Protein AF-A0A4Q2YLD6-F1 (afdb_monomer_lite)

Sequence (102 aa):
MSCSDLRSSPLHRNHLSVKTITLDDAAYERLEALRIHSEESFSDLVKRVVPQAGTLGAMLEFARLSKTADLPGNDILESTVEERSTTKHDPWAASESSYRQG

pLDDT: mean 70.23, std 14.17, range [39.0, 93.38]

Foldseek 3Di:
DDDPDDPPPPPPPPPPDDDDDDDDPVRVVVLVVQDPDPPDDSVNSCPLQPFDPPDPVSVVVNCVVVVVVPDPCVVVVVVVVVPPDPPDPDPCVVPPPPPPDD

Structure (mmCIF, N/CA/C/O backbone):
data_AF-A0A4Q2YLD6-F1
#
_entry.id   AF-A0A4Q2YLD6-F1
#
loop_
_atom_site.group_PDB
_atom_site.id
_atom_site.type_symbol
_atom_site.label_atom_id
_atom_site.label_alt_id
_atom_site.label_comp_id
_atom_site.label_asym_id
_atom_site.label_entity_id
_atom_site.label_seq_id
_atom_site.pdbx_PDB_ins_code
_atom_site.Cartn_x
_atom_site.Cartn_y
_atom_site.Cartn_z
_atom_site.occupancy
_atom_site.B_iso_or_equiv
_atom_site.auth_seq_id
_atom_site.auth_comp_id
_atom_site.auth_asym_id
_atom_site.auth_atom_id
_atom_site.pdbx_PDB_model_num
ATOM 1 N N . MET A 1 1 ? -3.511 -59.551 20.186 1.00 40.12 1 MET A N 1
ATOM 2 C CA . MET A 1 1 ? -2.704 -58.938 19.111 1.00 40.12 1 MET A CA 1
ATOM 3 C C . MET A 1 1 ? -3.409 -57.676 18.652 1.00 40.12 1 MET A C 1
ATOM 5 O O . MET A 1 1 ? -4.599 -57.748 18.404 1.00 40.12 1 MET A O 1
ATOM 9 N N . SER A 1 2 ? -2.660 -56.572 18.646 1.00 51.72 2 SER A N 1
ATOM 10 C CA . SER A 1 2 ? -2.832 -55.299 17.929 1.00 51.72 2 SER A CA 1
ATOM 11 C C . SER A 1 2 ? -4.235 -54.772 17.598 1.00 51.72 2 SER A C 1
ATOM 13 O O . SER A 1 2 ? -4.955 -55.361 16.801 1.00 51.72 2 SER A O 1
ATOM 15 N N . CYS A 1 3 ? -4.522 -53.564 18.085 1.00 39.00 3 CYS A N 1
ATOM 16 C CA . CYS A 1 3 ? -4.932 -52.463 17.208 1.00 39.00 3 CYS A CA 1
ATOM 17 C C . CYS A 1 3 ? -4.579 -51.133 17.890 1.00 39.00 3 CYS A C 1
ATOM 19 O O . CYS A 1 3 ? -5.425 -50.423 18.428 1.00 39.00 3 CYS A O 1
ATOM 21 N N . SER A 1 4 ? -3.281 -50.834 17.916 1.00 56.22 4 SER A N 1
ATOM 22 C CA . SER A 1 4 ? -2.789 -49.464 18.033 1.00 56.22 4 SER A CA 1
ATOM 23 C C . SER A 1 4 ? -2.855 -48.873 16.632 1.00 56.22 4 SER A C 1
ATOM 25 O O . SER A 1 4 ? -2.097 -49.336 15.798 1.00 56.22 4 SER A O 1
ATOM 27 N N . ASP A 1 5 ? -3.766 -47.941 16.357 1.00 53.59 5 ASP A N 1
ATOM 28 C CA . ASP A 1 5 ? -3.598 -46.881 15.346 1.00 53.59 5 ASP A CA 1
ATOM 29 C C . ASP A 1 5 ? -4.919 -46.130 15.150 1.00 53.59 5 ASP A C 1
ATOM 31 O O . ASP A 1 5 ? -5.732 -46.441 14.287 1.00 53.59 5 ASP A O 1
ATOM 35 N N . LEU A 1 6 ? -5.101 -45.068 15.930 1.00 48.28 6 LEU A N 1
ATOM 36 C CA . LEU A 1 6 ? -5.764 -43.870 15.430 1.00 48.28 6 LEU A CA 1
ATOM 37 C C . LEU A 1 6 ? -4.852 -42.702 15.783 1.00 48.28 6 LEU A C 1
ATOM 39 O O . LEU A 1 6 ? -5.019 -42.020 16.794 1.00 48.28 6 LEU A O 1
ATOM 43 N N . ARG A 1 7 ? -3.833 -42.509 14.938 1.00 46.28 7 ARG A N 1
ATOM 44 C CA . ARG A 1 7 ? -3.152 -41.223 14.811 1.00 46.28 7 ARG A CA 1
ATOM 45 C C . ARG A 1 7 ? -4.223 -40.213 14.430 1.00 46.28 7 ARG A C 1
ATOM 47 O O . ARG A 1 7 ? -4.604 -40.096 13.271 1.00 46.28 7 ARG A O 1
ATOM 54 N N . SER A 1 8 ? -4.743 -39.538 15.445 1.00 44.12 8 SER A N 1
ATOM 55 C CA . SER A 1 8 ? -5.538 -38.337 15.283 1.00 44.12 8 SER A CA 1
ATOM 56 C C . SER A 1 8 ? -4.610 -37.314 14.639 1.00 44.12 8 SER A C 1
ATOM 58 O O . SER A 1 8 ? -3.740 -36.744 15.299 1.00 44.12 8 SER A O 1
ATOM 60 N N . SER A 1 9 ? -4.694 -37.199 13.315 1.00 57.25 9 SER A N 1
ATOM 61 C CA . SER A 1 9 ? -3.974 -36.196 12.544 1.00 57.25 9 SER A CA 1
ATOM 62 C C . SER A 1 9 ? -4.224 -34.840 13.198 1.00 57.25 9 SER A C 1
ATOM 64 O O . SER A 1 9 ? -5.391 -34.455 13.330 1.00 57.25 9 SER A O 1
ATOM 66 N N . PRO A 1 10 ? -3.190 -34.097 13.627 1.00 49.97 10 PRO A N 1
ATOM 67 C CA . PRO A 1 10 ? -3.412 -32.735 14.052 1.00 49.97 10 PRO A CA 1
ATOM 68 C C . PRO A 1 10 ? -3.853 -31.982 12.802 1.00 49.97 10 PRO A C 1
ATOM 70 O O . PRO A 1 10 ? -3.066 -31.765 11.880 1.00 49.97 10 PRO A O 1
ATOM 73 N N . LEU A 1 11 ? -5.143 -31.638 12.755 1.00 47.75 11 LEU A N 1
ATOM 74 C CA . LEU A 1 11 ? -5.660 -30.625 11.849 1.00 47.75 11 LEU A CA 1
ATOM 75 C C . LEU A 1 11 ? -4.677 -29.468 11.926 1.00 47.75 11 LEU A C 1
ATOM 77 O O . LEU A 1 11 ? -4.446 -28.934 13.015 1.00 47.75 11 LEU A O 1
ATOM 81 N N . HIS A 1 12 ? -4.051 -29.151 10.794 1.00 48.81 12 HIS A N 1
ATOM 82 C CA . HIS A 1 12 ? -3.169 -28.009 10.662 1.00 48.81 12 HIS A CA 1
ATOM 83 C C . HIS A 1 12 ? -4.027 -26.785 10.967 1.00 48.81 12 HIS A C 1
ATOM 85 O O . HIS A 1 12 ? -4.750 -26.253 10.128 1.00 48.81 12 HIS A O 1
ATOM 91 N N . ARG A 1 13 ? -4.045 -26.430 12.249 1.00 46.28 13 ARG A N 1
ATOM 92 C CA . ARG A 1 13 ? -4.814 -25.337 12.800 1.00 46.28 13 ARG A CA 1
ATOM 93 C C . ARG A 1 13 ? -4.202 -24.114 12.149 1.00 46.28 13 ARG A C 1
ATOM 95 O O . ARG A 1 13 ? -3.070 -23.757 12.468 1.00 46.28 13 ARG A O 1
ATOM 102 N N . ASN A 1 14 ? -4.921 -23.501 11.215 1.00 53.91 14 ASN A N 1
ATOM 103 C CA . ASN A 1 14 ? -4.703 -22.101 10.898 1.00 53.91 14 ASN A CA 1
ATOM 104 C C . ASN A 1 14 ? -4.943 -21.357 12.209 1.00 53.91 14 ASN A C 1
ATOM 106 O O . ASN A 1 14 ? -6.075 -21.046 12.572 1.00 53.91 14 ASN A O 1
ATOM 110 N N . HIS A 1 15 ? -3.882 -21.204 12.997 1.00 54.91 15 HIS A N 1
ATOM 111 C CA . HIS A 1 15 ? -3.916 -20.407 14.199 1.00 54.91 15 HIS A CA 1
ATOM 112 C C . HIS A 1 15 ? -4.259 -19.002 13.709 1.00 54.91 15 HIS A C 1
ATOM 114 O O . HIS A 1 15 ? -3.475 -18.400 12.974 1.00 54.91 15 HIS A O 1
ATOM 120 N N . LEU A 1 16 ? -5.433 -18.490 14.084 1.00 58.31 16 LEU A N 1
ATOM 121 C CA . LEU A 1 16 ? -5.702 -17.055 14.085 1.00 58.31 16 LEU A CA 1
ATOM 122 C C . LEU A 1 16 ? -4.767 -16.456 15.142 1.00 58.31 16 LEU A C 1
ATOM 124 O O . LEU A 1 16 ? -5.140 -16.223 16.285 1.00 58.31 16 LEU A O 1
ATOM 128 N N . SER A 1 17 ? -3.488 -16.370 14.802 1.00 67.62 17 SER A N 1
ATOM 129 C CA . SER A 1 17 ? -2.455 -15.753 15.611 1.00 67.62 17 SER A CA 1
ATOM 130 C C . SER A 1 17 ? -2.340 -14.324 15.117 1.00 67.62 17 SER A C 1
ATOM 132 O O . SER A 1 17 ? -2.095 -14.075 13.935 1.00 67.62 17 SER A O 1
ATOM 134 N N . VAL A 1 18 ? -2.519 -13.386 16.043 1.00 74.38 18 VAL A N 1
ATOM 135 C CA . VAL A 1 18 ? -2.055 -12.018 15.842 1.00 74.38 18 VAL A CA 1
ATOM 136 C C . VAL A 1 18 ? -0.548 -12.105 15.616 1.00 74.38 18 VAL A C 1
ATOM 138 O O . VAL A 1 18 ? 0.162 -12.760 16.385 1.00 74.38 18 VAL A O 1
ATOM 141 N N . LYS A 1 19 ? -0.078 -11.516 14.519 1.00 77.44 19 LYS A N 1
ATOM 142 C CA . LYS A 1 19 ? 1.344 -11.393 14.205 1.00 77.44 19 LYS A CA 1
ATOM 143 C C . LYS A 1 19 ? 1.730 -9.937 14.393 1.00 77.44 19 LYS A C 1
ATOM 145 O O . LYS A 1 19 ? 1.080 -9.057 13.836 1.00 77.44 19 LYS A O 1
ATOM 150 N N . THR A 1 20 ? 2.774 -9.704 15.172 1.00 83.81 20 THR A N 1
ATOM 151 C CA . THR A 1 20 ? 3.339 -8.370 15.362 1.00 83.81 20 THR A CA 1
ATOM 152 C C . THR A 1 20 ? 4.389 -8.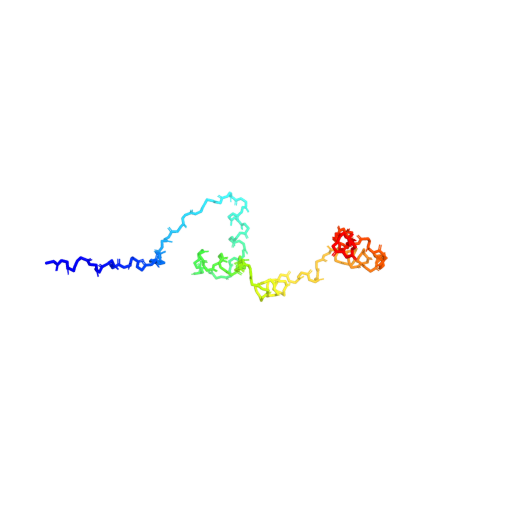133 14.289 1.00 83.81 20 THR A C 1
ATOM 154 O O . THR A 1 20 ? 5.276 -8.964 14.100 1.00 83.81 20 THR A O 1
ATOM 157 N N . ILE A 1 21 ? 4.283 -7.006 13.594 1.00 80.75 21 ILE A N 1
ATOM 158 C CA . ILE A 1 21 ? 5.314 -6.502 12.688 1.00 80.75 21 ILE A CA 1
ATOM 159 C C . ILE A 1 21 ? 5.782 -5.150 13.213 1.00 80.75 21 ILE A C 1
ATOM 161 O O . ILE A 1 21 ? 4.978 -4.379 13.737 1.00 80.75 21 ILE A O 1
ATOM 165 N N . THR A 1 22 ? 7.074 -4.877 13.091 1.00 88.19 22 THR A N 1
ATOM 166 C CA . THR A 1 22 ? 7.651 -3.579 13.443 1.00 88.19 22 THR A CA 1
ATOM 167 C C . THR A 1 22 ? 7.778 -2.751 12.174 1.00 88.19 22 THR A C 1
ATOM 169 O O . THR A 1 22 ? 8.225 -3.265 11.148 1.00 88.19 22 THR A O 1
ATOM 172 N N . LEU A 1 23 ? 7.381 -1.487 12.242 1.00 86.88 23 LEU A N 1
ATOM 173 C CA . LEU A 1 23 ? 7.512 -0.526 11.152 1.00 86.88 23 LEU A CA 1
ATOM 174 C C . LEU A 1 23 ? 8.454 0.584 11.600 1.00 86.88 23 LEU A C 1
ATOM 176 O O . LEU A 1 23 ? 8.444 0.956 12.772 1.00 86.88 23 LEU A O 1
ATOM 180 N N . ASP A 1 24 ? 9.263 1.090 10.674 1.00 93.38 24 ASP A N 1
ATOM 181 C CA . ASP A 1 24 ? 9.940 2.364 10.887 1.00 93.38 24 ASP A CA 1
ATOM 182 C C . ASP A 1 24 ? 8.934 3.524 10.809 1.00 93.38 24 ASP A C 1
ATOM 184 O O . ASP A 1 24 ? 7.853 3.392 10.224 1.00 93.38 24 ASP A O 1
ATOM 188 N N . ASP A 1 25 ? 9.294 4.661 11.404 1.00 92.19 25 ASP A N 1
ATOM 189 C CA . ASP A 1 25 ? 8.405 5.823 11.507 1.00 92.19 25 ASP A CA 1
ATOM 190 C C . ASP A 1 25 ? 7.947 6.308 10.122 1.00 92.19 25 ASP A C 1
ATOM 192 O O . ASP A 1 25 ? 6.775 6.606 9.905 1.00 92.19 25 ASP A O 1
ATOM 196 N N . ALA A 1 26 ? 8.844 6.305 9.132 1.00 91.69 26 ALA A N 1
ATOM 197 C CA . ALA A 1 26 ? 8.523 6.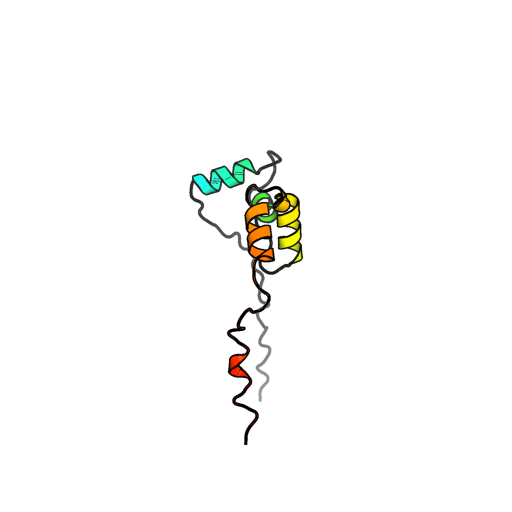744 7.777 1.00 91.69 26 ALA A CA 1
ATOM 198 C C . ALA A 1 26 ? 7.548 5.793 7.056 1.00 91.69 26 ALA A C 1
ATOM 200 O O . ALA A 1 26 ? 6.767 6.216 6.202 1.00 91.69 26 ALA A O 1
ATOM 201 N N . ALA A 1 27 ? 7.608 4.493 7.328 1.00 84.62 27 ALA A N 1
ATOM 202 C CA . ALA A 1 27 ? 6.680 3.496 6.815 1.00 84.62 27 ALA A CA 1
ATOM 203 C C . ALA A 1 27 ? 5.318 3.600 7.507 1.00 84.62 27 ALA A C 1
ATOM 205 O O . ALA A 1 27 ? 4.294 3.499 6.830 1.00 84.62 27 ALA A O 1
ATOM 206 N N . TYR A 1 28 ? 5.306 3.846 8.819 1.00 90.06 28 TYR A N 1
ATOM 207 C CA . TYR A 1 28 ? 4.077 4.070 9.575 1.00 90.06 28 TYR A CA 1
ATOM 208 C C . TYR A 1 28 ? 3.309 5.288 9.047 1.00 90.06 28 TYR A C 1
ATOM 210 O O . TYR A 1 28 ? 2.152 5.149 8.657 1.00 90.06 28 TYR A O 1
ATOM 218 N N . GLU A 1 29 ? 3.970 6.441 8.924 1.00 91.25 29 GLU A N 1
ATOM 219 C CA . GLU A 1 29 ? 3.350 7.678 8.421 1.00 91.25 29 GLU A CA 1
ATOM 220 C C . GLU A 1 29 ? 2.792 7.517 6.999 1.00 91.25 29 GLU A C 1
ATOM 222 O O . GLU A 1 29 ? 1.698 7.986 6.686 1.00 91.25 29 GLU A O 1
ATOM 227 N N . ARG A 1 30 ? 3.505 6.789 6.128 1.00 87.69 30 ARG A N 1
ATOM 228 C CA . ARG A 1 30 ? 3.022 6.487 4.770 1.00 87.69 30 ARG A CA 1
ATOM 229 C C . ARG A 1 30 ? 1.746 5.650 4.771 1.00 87.69 30 ARG A C 1
ATOM 231 O O . ARG A 1 30 ? 0.890 5.877 3.923 1.00 87.69 30 ARG A O 1
ATOM 238 N N . LEU A 1 31 ? 1.623 4.681 5.676 1.00 88.50 31 LEU A N 1
ATOM 239 C CA . LEU A 1 31 ? 0.406 3.879 5.802 1.00 88.50 31 LEU A CA 1
ATOM 240 C C . LEU A 1 31 ? -0.733 4.705 6.400 1.00 88.50 31 LEU A C 1
ATOM 242 O O . LEU A 1 31 ? -1.841 4.671 5.871 1.00 88.50 31 LEU A O 1
ATOM 246 N N . GLU A 1 32 ? -0.459 5.486 7.442 1.00 89.19 32 GLU A N 1
ATOM 247 C CA . GLU A 1 32 ? -1.464 6.326 8.097 1.00 89.19 32 GLU A CA 1
ATOM 248 C C . GLU A 1 32 ? -2.042 7.380 7.139 1.00 89.19 32 GLU A C 1
ATOM 250 O O . GLU A 1 32 ? -3.253 7.596 7.113 1.00 89.19 32 GLU A O 1
ATOM 255 N N . ALA A 1 33 ? -1.218 7.957 6.258 1.00 89.19 33 ALA A N 1
ATOM 256 C CA . ALA A 1 33 ? -1.669 8.881 5.215 1.00 89.19 33 ALA A CA 1
ATOM 257 C C . ALA A 1 33 ? -2.657 8.252 4.209 1.00 89.19 33 ALA A C 1
ATOM 259 O O . ALA A 1 33 ? -3.397 8.969 3.535 1.00 89.19 33 ALA A O 1
ATOM 260 N N . LEU A 1 34 ? -2.680 6.919 4.094 1.00 85.06 34 LEU A N 1
ATOM 261 C CA . LEU A 1 34 ? -3.607 6.176 3.236 1.00 85.06 34 LEU A CA 1
ATOM 262 C C . LEU A 1 34 ? -4.909 5.795 3.956 1.00 85.06 34 LEU A C 1
ATOM 264 O O . LEU A 1 34 ? -5.768 5.152 3.339 1.00 85.06 34 LEU A O 1
ATOM 268 N N . ARG A 1 35 ? -5.067 6.147 5.239 1.00 88.56 35 ARG A N 1
ATOM 269 C CA . ARG A 1 35 ? -6.272 5.872 6.027 1.00 88.56 35 ARG A CA 1
ATOM 270 C C . ARG A 1 35 ? -7.420 6.763 5.562 1.00 88.56 35 ARG A C 1
ATOM 272 O O . ARG A 1 35 ? -7.317 7.985 5.558 1.00 88.56 35 ARG A O 1
ATOM 279 N N . ILE A 1 36 ? -8.532 6.144 5.170 1.00 86.94 36 ILE A N 1
ATOM 280 C CA . ILE A 1 36 ? -9.680 6.870 4.595 1.00 86.94 36 ILE A CA 1
ATOM 281 C C . ILE A 1 36 ? -10.685 7.251 5.689 1.00 86.94 36 ILE A C 1
ATOM 283 O O . ILE A 1 36 ? -11.309 8.311 5.637 1.00 86.94 36 ILE A O 1
ATOM 287 N N . HIS A 1 37 ? -10.831 6.397 6.703 1.00 85.38 37 HIS A N 1
ATOM 288 C CA . HIS A 1 37 ? -11.790 6.570 7.790 1.00 85.38 37 HIS A CA 1
ATOM 289 C C . HIS A 1 37 ? -11.091 6.516 9.142 1.00 85.38 37 HIS A C 1
ATOM 291 O O . HIS A 1 37 ? -10.175 5.725 9.348 1.00 85.38 37 HIS A O 1
ATOM 297 N N . SER A 1 38 ? -11.539 7.328 10.098 1.00 81.69 38 SER A N 1
ATOM 298 C CA . SER A 1 38 ? -10.940 7.357 11.436 1.00 81.69 38 SER A CA 1
ATOM 299 C C . SER A 1 38 ? -11.118 6.060 12.226 1.00 81.69 38 SER A C 1
ATOM 301 O O . SER A 1 38 ? -10.358 5.817 13.155 1.00 81.69 38 SER A O 1
ATOM 303 N N . GLU A 1 39 ? -12.105 5.244 11.855 1.00 89.19 39 GLU A N 1
ATOM 304 C CA . GLU A 1 39 ? -12.408 3.959 12.494 1.00 89.19 39 GLU A CA 1
ATOM 305 C C . GLU A 1 39 ? -11.809 2.749 11.755 1.00 89.19 39 GLU A C 1
ATOM 307 O O . GLU A 1 39 ? -12.007 1.611 12.176 1.00 89.19 39 GLU A O 1
ATOM 312 N N . GLU A 1 40 ? -11.078 2.962 10.653 1.00 86.31 40 GLU A N 1
ATOM 313 C CA . GLU A 1 40 ? -10.434 1.871 9.914 1.00 86.31 40 GLU A CA 1
ATOM 314 C C . GLU A 1 40 ? -9.349 1.219 10.782 1.00 86.31 40 GLU A C 1
ATOM 316 O O . GLU A 1 40 ? -8.425 1.883 11.258 1.00 86.31 40 GLU A O 1
ATOM 321 N N . SER A 1 41 ? -9.451 -0.098 10.992 1.00 88.69 41 SER A N 1
ATOM 322 C CA . SER A 1 41 ? -8.430 -0.824 11.741 1.00 88.69 41 SER A CA 1
ATOM 323 C C . SER A 1 41 ? -7.128 -0.881 10.943 1.00 88.69 41 SER A C 1
ATOM 325 O O . SER A 1 41 ? -7.130 -1.029 9.718 1.00 88.69 41 SER A O 1
ATOM 327 N N . PHE A 1 42 ? -5.992 -0.848 11.641 1.00 86.44 42 PHE A N 1
ATOM 328 C CA . PHE A 1 42 ? -4.682 -0.934 10.994 1.00 86.44 42 PHE A CA 1
ATOM 329 C C . PHE A 1 42 ? -4.525 -2.212 10.150 1.00 86.44 42 PHE A C 1
ATOM 331 O O . PHE A 1 42 ? -3.904 -2.201 9.091 1.00 86.44 42 PHE A O 1
ATOM 338 N N . SER A 1 43 ? -5.128 -3.327 10.581 1.00 86.00 43 SER A N 1
ATOM 339 C CA . SER A 1 43 ? -5.090 -4.576 9.813 1.00 86.00 43 SER A CA 1
ATOM 340 C C . SER A 1 43 ? -5.852 -4.466 8.494 1.00 86.00 43 SER A C 1
ATOM 342 O O . SER A 1 43 ? -5.413 -5.039 7.496 1.00 86.00 43 SER A O 1
ATOM 344 N N . ASP A 1 44 ? -6.971 -3.749 8.476 1.00 86.88 44 ASP A N 1
ATOM 345 C CA . ASP A 1 44 ? -7.793 -3.600 7.276 1.00 86.88 44 ASP A CA 1
ATOM 346 C C . ASP A 1 44 ? -7.168 -2.607 6.295 1.00 86.88 44 ASP A C 1
ATOM 348 O O . ASP A 1 44 ? -7.099 -2.904 5.101 1.00 86.88 44 ASP A O 1
ATOM 352 N N . LEU A 1 45 ? -6.570 -1.526 6.810 1.00 88.19 45 LEU A N 1
ATOM 353 C CA . LEU A 1 45 ? -5.697 -0.631 6.050 1.00 88.19 45 LEU A CA 1
ATOM 354 C C . LEU A 1 45 ? -4.579 -1.418 5.349 1.00 88.19 45 LEU A C 1
ATOM 356 O O . LEU A 1 45 ? -4.407 -1.316 4.134 1.00 88.19 45 LEU A O 1
ATOM 360 N N . VAL A 1 46 ? -3.850 -2.258 6.093 1.00 85.88 46 VAL A N 1
ATOM 361 C CA . VAL A 1 46 ? -2.756 -3.066 5.532 1.00 85.88 46 VAL A CA 1
ATOM 362 C C . VAL A 1 46 ? -3.266 -4.035 4.468 1.00 85.88 46 VAL A C 1
ATOM 364 O O . VAL A 1 46 ? -2.657 -4.120 3.411 1.00 85.88 46 VAL A O 1
ATOM 367 N N . LYS A 1 47 ? -4.384 -4.739 4.682 1.00 84.12 47 LYS A N 1
ATOM 368 C CA . LYS A 1 47 ? -4.942 -5.666 3.672 1.00 84.12 47 LYS A CA 1
ATOM 369 C C . LYS A 1 47 ? -5.406 -4.958 2.400 1.00 84.12 47 LYS A C 1
ATOM 371 O O . LYS A 1 47 ? -5.376 -5.554 1.329 1.00 84.12 47 LYS A O 1
ATOM 376 N N . ARG A 1 48 ? -5.872 -3.716 2.521 1.00 83.81 48 ARG A N 1
ATOM 377 C CA . ARG A 1 48 ? -6.307 -2.903 1.384 1.00 83.81 48 ARG A CA 1
ATOM 378 C C . ARG A 1 48 ? -5.122 -2.402 0.565 1.00 83.81 48 ARG A C 1
ATOM 380 O O . ARG A 1 48 ? -5.196 -2.383 -0.658 1.00 83.81 48 ARG A O 1
ATOM 387 N N . VAL A 1 49 ? -4.053 -1.980 1.237 1.00 81.94 49 VAL A N 1
ATOM 388 C CA . VAL A 1 49 ? -2.866 -1.404 0.589 1.00 81.94 49 VAL A CA 1
ATOM 389 C C . VAL A 1 49 ? -1.908 -2.487 0.092 1.00 81.94 49 VAL A C 1
ATOM 391 O O . VAL A 1 49 ? -1.303 -2.331 -0.965 1.00 81.94 49 VAL A O 1
ATOM 394 N N . VAL A 1 50 ? -1.763 -3.583 0.839 1.00 77.06 50 VAL A N 1
ATOM 395 C CA . VAL A 1 50 ? -0.850 -4.684 0.522 1.00 77.06 50 VAL A CA 1
ATOM 396 C C . VAL A 1 50 ? -1.627 -5.785 -0.201 1.00 77.06 50 VAL A C 1
ATOM 398 O O . VAL A 1 50 ? -2.364 -6.537 0.443 1.00 77.06 50 VAL A O 1
ATOM 401 N N . PRO A 1 51 ? -1.470 -5.921 -1.530 1.00 68.06 51 PRO A N 1
ATOM 402 C CA . PRO A 1 51 ? -2.150 -6.964 -2.280 1.00 68.06 51 PRO A CA 1
ATOM 403 C C . PRO A 1 51 ? -1.710 -8.354 -1.812 1.00 68.06 51 PRO A C 1
ATOM 405 O O . PRO A 1 51 ? -0.558 -8.581 -1.431 1.00 68.06 51 PRO A O 1
ATOM 408 N N . GLN A 1 52 ? -2.630 -9.318 -1.879 1.00 71.44 52 GLN A N 1
ATOM 409 C CA . GLN A 1 52 ? -2.318 -10.705 -1.563 1.00 71.44 52 GLN A CA 1
ATOM 410 C C . GLN A 1 52 ? -1.283 -11.240 -2.562 1.00 71.44 52 GLN A C 1
ATOM 412 O O . GLN A 1 52 ? -1.539 -11.310 -3.769 1.00 71.44 52 GLN A O 1
ATOM 417 N N . ALA A 1 53 ? -0.113 -11.622 -2.047 1.00 61.78 53 ALA A N 1
ATOM 418 C CA . ALA A 1 53 ? 0.981 -12.141 -2.855 1.00 61.78 53 ALA A CA 1
ATOM 419 C C . ALA A 1 53 ? 0.517 -13.335 -3.710 1.00 61.78 53 ALA A C 1
ATOM 421 O O . ALA A 1 53 ? -0.093 -14.275 -3.202 1.00 61.78 53 ALA A O 1
ATOM 422 N N . GLY A 1 54 ? 0.825 -13.292 -5.009 1.00 62.09 54 GLY A N 1
ATOM 423 C CA . GLY A 1 54 ? 0.603 -14.406 -5.935 1.00 62.09 54 GLY A CA 1
ATOM 424 C C . GLY A 1 54 ? -0.737 -14.423 -6.675 1.00 62.09 54 GLY A C 1
ATOM 425 O O . GLY A 1 54 ? -0.976 -15.365 -7.424 1.00 62.09 54 GLY A O 1
ATOM 426 N N . THR A 1 55 ? -1.598 -13.407 -6.532 1.00 68.50 55 THR A N 1
ATOM 427 C CA . THR A 1 55 ? -2.832 -13.323 -7.337 1.00 68.50 55 THR A CA 1
ATOM 428 C C . THR A 1 55 ? -2.746 -12.206 -8.379 1.00 68.50 55 THR A C 1
ATOM 430 O O . THR A 1 55 ? -2.591 -11.032 -8.046 1.00 68.50 55 THR A O 1
ATOM 433 N N . LEU A 1 56 ? -2.872 -12.568 -9.663 1.00 67.12 56 LEU A N 1
ATOM 434 C CA . LEU A 1 56 ? -2.894 -11.614 -10.782 1.00 67.12 56 LEU A CA 1
ATOM 435 C C . LEU A 1 56 ? -4.004 -10.564 -10.603 1.00 67.12 56 LEU A C 1
ATOM 437 O O . LEU A 1 56 ? -3.797 -9.393 -10.894 1.00 67.12 56 LEU A O 1
ATOM 441 N N . GLY A 1 57 ? -5.153 -10.965 -10.050 1.00 69.69 57 GLY A N 1
ATOM 442 C CA . GLY A 1 57 ? -6.256 -10.053 -9.740 1.00 69.69 57 GLY A CA 1
ATOM 443 C C . GLY A 1 57 ? -5.884 -8.961 -8.732 1.00 69.69 57 GLY A C 1
ATOM 444 O O . GLY A 1 57 ? -6.244 -7.807 -8.941 1.00 69.69 57 GLY A O 1
ATOM 445 N N . ALA A 1 58 ? -5.111 -9.279 -7.686 1.00 65.75 58 ALA A N 1
ATOM 446 C CA . ALA A 1 58 ? -4.677 -8.273 -6.714 1.00 65.75 58 ALA A CA 1
ATOM 447 C C . ALA A 1 58 ? -3.633 -7.310 -7.300 1.00 65.75 58 ALA A C 1
ATOM 449 O O . ALA A 1 58 ? -3.642 -6.127 -6.970 1.00 65.75 58 ALA A O 1
ATOM 450 N N . MET A 1 59 ? -2.775 -7.788 -8.209 1.00 69.50 59 MET A N 1
ATOM 451 C CA . MET A 1 59 ? -1.868 -6.922 -8.971 1.00 69.50 59 MET A CA 1
ATOM 452 C C . MET A 1 59 ? -2.641 -5.981 -9.907 1.00 69.50 59 MET A C 1
ATOM 454 O O . MET A 1 59 ? -2.332 -4.794 -9.962 1.00 69.50 59 MET A O 1
ATOM 458 N N . LEU A 1 60 ? -3.649 -6.492 -10.622 1.00 73.69 60 LEU A N 1
ATOM 459 C CA . LEU A 1 60 ? -4.462 -5.697 -11.547 1.00 73.69 60 LEU A CA 1
ATOM 460 C C . LEU A 1 60 ? -5.297 -4.637 -10.817 1.00 73.69 60 LEU A C 1
ATOM 462 O O . LEU A 1 60 ? -5.326 -3.486 -11.247 1.00 73.69 60 LEU A O 1
ATOM 466 N N . GLU A 1 61 ? -5.923 -4.984 -9.690 1.00 74.31 61 GLU A N 1
ATOM 467 C CA . GLU A 1 61 ? -6.656 -4.001 -8.883 1.00 74.31 61 GLU A CA 1
ATOM 468 C C . GLU A 1 61 ? -5.729 -2.958 -8.255 1.00 74.31 61 GLU A C 1
ATOM 470 O O . GLU A 1 61 ? -6.063 -1.775 -8.261 1.00 74.31 61 GLU A O 1
ATOM 475 N N . PHE A 1 62 ? -4.540 -3.349 -7.785 1.00 70.94 62 PHE A N 1
ATOM 476 C CA . PHE A 1 62 ? -3.538 -2.393 -7.308 1.00 70.94 62 PHE A CA 1
ATOM 477 C C . PHE A 1 62 ? -3.117 -1.423 -8.420 1.00 70.94 62 PHE A C 1
ATOM 479 O O . PHE A 1 62 ? -3.177 -0.210 -8.235 1.00 70.94 62 PHE A O 1
ATOM 486 N N . ALA A 1 63 ? -2.769 -1.939 -9.602 1.00 72.25 63 ALA A 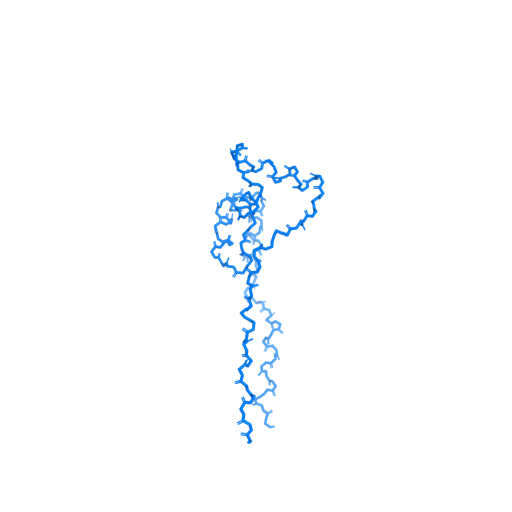N 1
ATOM 487 C CA . ALA A 1 63 ? -2.382 -1.119 -10.747 1.00 72.25 63 ALA A CA 1
ATOM 488 C C . ALA A 1 63 ? -3.482 -0.114 -11.138 1.00 72.25 63 ALA A C 1
ATOM 490 O O . ALA A 1 63 ? -3.179 1.051 -11.424 1.00 72.25 63 ALA A O 1
ATOM 491 N N . ARG A 1 64 ? -4.751 -0.548 -11.088 1.00 75.94 64 ARG A N 1
ATOM 492 C CA . ARG A 1 64 ? -5.933 0.281 -11.352 1.00 75.94 64 ARG A CA 1
ATOM 493 C C . ARG A 1 64 ? -6.133 1.369 -10.295 1.00 75.94 64 ARG A C 1
ATOM 495 O O . ARG A 1 64 ? -6.314 2.530 -10.651 1.00 75.94 64 ARG A O 1
ATOM 502 N N . LEU A 1 65 ? -6.106 1.015 -9.009 1.00 76.12 65 LEU A N 1
ATOM 503 C CA . LEU A 1 65 ? -6.345 1.951 -7.901 1.00 76.12 65 LEU A CA 1
ATOM 504 C C . LEU A 1 65 ? -5.224 2.979 -7.755 1.00 76.12 65 LEU A C 1
ATOM 506 O O . LEU A 1 65 ? -5.489 4.156 -7.521 1.00 76.12 65 LEU A O 1
ATOM 510 N N . SER A 1 66 ? -3.980 2.551 -7.942 1.00 74.94 66 SER A N 1
ATOM 511 C CA . SER A 1 66 ? -2.805 3.416 -7.865 1.00 74.94 66 SER A CA 1
ATOM 512 C C . SER A 1 66 ? -2.608 4.283 -9.109 1.00 74.94 66 SER A C 1
ATOM 514 O O . SER A 1 66 ? -1.614 5.000 -9.173 1.00 74.94 66 SER A O 1
ATOM 516 N N . LYS A 1 67 ? -3.526 4.216 -10.093 1.00 73.31 67 LYS A N 1
ATOM 517 C CA . LYS A 1 67 ? -3.434 4.914 -11.387 1.00 73.31 67 LYS A CA 1
ATOM 518 C C . LYS A 1 67 ? -2.042 4.792 -11.991 1.00 73.31 67 LYS A C 1
ATOM 520 O O . LYS A 1 67 ? -1.462 5.759 -12.466 1.00 73.31 67 LYS A O 1
ATOM 525 N N . THR A 1 68 ? -1.490 3.582 -11.933 1.00 68.12 68 THR A N 1
ATOM 526 C CA . THR A 1 68 ? -0.102 3.345 -12.350 1.00 68.12 68 THR A CA 1
ATOM 527 C C . THR A 1 68 ? 0.142 3.727 -13.803 1.00 68.12 68 THR A C 1
ATOM 529 O O . THR A 1 68 ? 1.261 4.093 -14.126 1.00 68.12 68 THR A O 1
ATOM 532 N N . ALA A 1 69 ? -0.901 3.716 -14.642 1.00 66.69 69 ALA A N 1
ATOM 533 C CA . ALA A 1 69 ? -0.882 4.207 -16.018 1.00 66.69 69 ALA A CA 1
ATOM 534 C C . ALA A 1 69 ? -0.575 5.715 -16.135 1.00 66.69 69 ALA A C 1
ATOM 536 O O . ALA A 1 69 ? 0.086 6.120 -17.084 1.00 66.69 69 ALA A O 1
ATOM 537 N N . ASP A 1 70 ? -0.983 6.522 -15.154 1.00 75.19 70 ASP A N 1
ATOM 538 C CA . ASP A 1 70 ? -0.845 7.985 -15.163 1.00 75.19 70 ASP A CA 1
ATOM 539 C C . ASP A 1 70 ? 0.475 8.458 -14.518 1.00 75.19 70 ASP A C 1
ATOM 541 O O . ASP A 1 70 ? 0.675 9.655 -14.295 1.00 75.19 70 ASP A O 1
ATOM 545 N N . LEU A 1 71 ? 1.368 7.530 -14.150 1.00 76.75 71 LEU A N 1
ATOM 546 C CA . LEU A 1 71 ? 2.630 7.878 -13.506 1.00 76.75 71 LEU A CA 1
ATOM 547 C C . LEU A 1 71 ? 3.589 8.552 -14.504 1.00 76.75 71 LEU A C 1
ATOM 549 O O . LEU A 1 71 ? 3.759 8.068 -15.626 1.00 76.75 71 LEU A O 1
ATOM 553 N N . PRO A 1 72 ? 4.263 9.646 -14.100 1.00 74.44 72 PRO A N 1
ATOM 554 C CA . PRO A 1 72 ? 5.242 10.312 -14.951 1.00 74.44 72 PRO A CA 1
ATOM 555 C C . PRO A 1 72 ? 6.412 9.367 -15.267 1.00 74.44 72 PRO A C 1
ATOM 557 O O . PRO A 1 72 ? 6.974 8.753 -14.359 1.00 74.44 72 PRO A O 1
ATOM 560 N N . GLY A 1 73 ? 6.789 9.267 -16.546 1.00 72.44 73 GLY A N 1
ATOM 561 C CA . GLY A 1 73 ? 7.851 8.379 -17.030 1.00 72.44 73 GLY A CA 1
ATOM 562 C C . GLY A 1 73 ? 7.368 7.037 -17.595 1.00 72.44 73 GLY A C 1
ATOM 563 O O . GLY A 1 73 ? 8.196 6.264 -18.082 1.00 72.44 73 GLY A O 1
ATOM 564 N N . ASN A 1 74 ? 6.061 6.749 -17.569 1.00 76.81 74 ASN A N 1
ATOM 565 C CA . ASN A 1 74 ? 5.502 5.585 -18.268 1.00 76.81 74 ASN A CA 1
ATOM 566 C C . ASN A 1 74 ? 5.689 5.664 -19.781 1.00 76.81 74 ASN A C 1
ATOM 568 O O . ASN A 1 74 ? 6.010 4.662 -20.402 1.00 76.81 74 ASN A O 1
ATOM 572 N N . ASP A 1 75 ? 5.563 6.854 -20.352 1.00 77.19 75 ASP A N 1
ATOM 573 C CA . ASP A 1 75 ? 5.843 7.161 -21.753 1.00 77.19 75 ASP A CA 1
ATOM 574 C C . ASP A 1 75 ? 7.271 6.767 -22.163 1.00 77.19 75 ASP A C 1
ATOM 576 O O . ASP A 1 75 ? 7.486 6.207 -23.237 1.00 77.19 75 ASP A O 1
ATOM 580 N N . ILE A 1 76 ? 8.244 6.984 -21.274 1.00 78.25 76 ILE A N 1
ATOM 581 C CA . ILE A 1 76 ? 9.643 6.583 -21.481 1.00 78.25 76 ILE A CA 1
ATOM 582 C C . ILE A 1 76 ? 9.798 5.057 -21.393 1.00 78.25 76 ILE A C 1
ATOM 584 O O . ILE A 1 76 ? 10.570 4.455 -22.141 1.00 78.25 76 ILE A O 1
ATOM 588 N N . LEU A 1 77 ? 9.086 4.404 -20.473 1.00 75.56 77 LEU A N 1
ATOM 589 C CA . LEU A 1 77 ? 9.105 2.944 -20.350 1.00 75.56 77 LEU A CA 1
ATOM 590 C C . LEU A 1 77 ? 8.441 2.266 -21.551 1.00 75.56 77 LEU A C 1
ATOM 592 O O . LEU A 1 77 ? 8.978 1.281 -22.057 1.00 75.56 77 LEU A O 1
ATOM 596 N N . GLU A 1 78 ? 7.310 2.797 -22.011 1.00 77.25 78 GLU A N 1
ATOM 597 C CA . GLU A 1 78 ? 6.583 2.321 -23.185 1.00 77.25 78 GLU A CA 1
ATOM 598 C C . GLU A 1 78 ? 7.435 2.480 -24.444 1.00 77.25 78 GLU A C 1
ATOM 600 O O . GLU A 1 78 ? 7.651 1.487 -25.140 1.00 77.25 78 GLU A O 1
ATOM 605 N N . SER A 1 79 ? 8.046 3.650 -24.663 1.00 75.25 79 SER A N 1
ATOM 606 C CA . SER A 1 79 ? 8.952 3.852 -25.801 1.00 75.25 79 SER A CA 1
ATOM 607 C C . SER A 1 79 ? 10.159 2.911 -25.755 1.00 75.25 79 SER A C 1
ATOM 609 O O . SER A 1 79 ? 10.526 2.318 -26.766 1.00 75.25 79 SER A O 1
ATOM 611 N N . THR A 1 80 ? 10.726 2.664 -24.570 1.00 75.00 80 THR A N 1
ATOM 612 C CA . THR A 1 80 ? 11.846 1.723 -24.398 1.00 75.00 80 THR A CA 1
ATOM 613 C C . THR A 1 80 ? 11.439 0.272 -24.687 1.00 75.00 80 THR A C 1
ATOM 615 O O . THR A 1 80 ? 12.263 -0.532 -25.128 1.00 75.00 80 THR A O 1
ATOM 618 N N . VAL A 1 81 ? 10.189 -0.109 -24.408 1.00 73.19 81 VAL A N 1
ATOM 619 C CA . VAL A 1 81 ? 9.661 -1.445 -24.722 1.00 73.19 81 VAL A CA 1
ATOM 620 C C . VAL A 1 81 ? 9.358 -1.575 -26.212 1.00 73.19 81 VAL A C 1
ATOM 622 O O . VAL A 1 81 ? 9.679 -2.612 -26.788 1.00 73.19 81 VAL A O 1
ATOM 625 N N . GLU A 1 82 ? 8.798 -0.543 -26.836 1.00 68.94 82 GLU A N 1
ATOM 626 C CA . GLU A 1 82 ? 8.521 -0.509 -28.275 1.00 68.94 82 GLU A CA 1
ATOM 627 C C . GLU A 1 82 ? 9.805 -0.494 -29.117 1.00 68.94 82 GLU A C 1
ATOM 629 O O . GLU A 1 82 ? 9.882 -1.166 -30.145 1.00 68.94 82 GLU A O 1
ATOM 634 N N . GLU A 1 83 ? 10.854 0.188 -28.650 1.00 67.06 83 GLU A N 1
ATOM 635 C CA . GLU A 1 83 ? 12.173 0.216 -29.294 1.00 67.06 83 GLU A CA 1
ATOM 636 C C . GLU A 1 83 ? 12.973 -1.086 -29.114 1.00 67.06 83 GLU A C 1
ATOM 638 O O . GLU A 1 83 ? 13.999 -1.290 -29.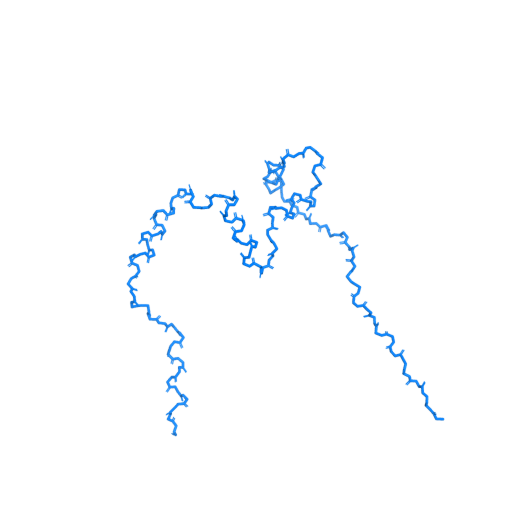776 1.00 67.06 83 GLU A O 1
ATOM 643 N N . ARG A 1 84 ? 12.528 -2.021 -28.258 1.00 62.94 84 ARG A N 1
ATOM 644 C CA . ARG A 1 84 ? 13.172 -3.339 -28.170 1.00 62.94 84 ARG A CA 1
ATOM 645 C C . ARG A 1 84 ? 12.924 -4.125 -29.454 1.00 62.94 84 ARG A C 1
ATOM 647 O O . ARG A 1 84 ? 11.869 -4.715 -29.660 1.00 62.94 84 ARG A O 1
ATOM 654 N N . SER A 1 85 ? 13.971 -4.204 -30.273 1.00 57.59 85 SER A N 1
ATOM 655 C CA . SER A 1 85 ? 14.059 -5.122 -31.412 1.00 57.59 85 SER A CA 1
ATOM 656 C C . SER A 1 85 ? 13.586 -6.542 -31.051 1.00 57.59 85 SER A C 1
ATOM 658 O O . SER A 1 85 ? 13.962 -7.104 -30.020 1.00 57.59 85 SER A O 1
ATOM 660 N N . THR A 1 86 ? 12.775 -7.140 -31.929 1.00 60.69 86 THR A N 1
ATOM 661 C CA . THR A 1 86 ? 12.218 -8.503 -31.805 1.00 60.69 86 THR A CA 1
ATOM 662 C C . THR A 1 86 ? 13.284 -9.601 -31.759 1.00 60.69 86 THR A C 1
ATOM 664 O O . THR A 1 86 ? 12.992 -10.736 -31.385 1.00 60.69 86 THR A O 1
ATOM 667 N N . THR A 1 87 ? 14.536 -9.270 -32.073 1.00 59.97 87 THR A N 1
ATOM 668 C CA . THR A 1 87 ? 15.703 -10.148 -31.950 1.00 59.97 87 THR A CA 1
ATOM 669 C C . THR A 1 87 ? 16.180 -10.214 -30.498 1.00 59.97 87 THR A C 1
ATOM 671 O O . THR A 1 87 ? 17.316 -9.879 -30.165 1.00 59.97 87 THR A O 1
ATOM 674 N N . LYS A 1 88 ? 15.311 -10.646 -29.586 1.00 58.81 88 LYS A N 1
ATOM 675 C CA . LYS A 1 88 ? 15.746 -11.022 -28.244 1.00 58.81 88 LYS A CA 1
ATOM 676 C C . LYS A 1 88 ? 16.379 -12.405 -28.358 1.00 58.81 88 LYS A C 1
ATOM 678 O O . LYS A 1 88 ? 15.673 -13.382 -28.581 1.00 58.81 88 LYS A O 1
ATOM 683 N N . HIS A 1 89 ? 17.704 -12.490 -28.229 1.00 60.81 89 HIS A N 1
ATOM 684 C CA . HIS A 1 89 ? 18.374 -13.769 -28.003 1.00 60.81 89 HIS A CA 1
ATOM 685 C C . HIS A 1 89 ? 17.765 -14.371 -26.736 1.00 60.81 89 HIS A C 1
ATOM 687 O O . HIS A 1 89 ? 18.006 -13.880 -25.634 1.00 60.81 89 HIS A O 1
ATOM 693 N N . ASP A 1 90 ? 16.921 -15.385 -26.895 1.00 60.94 90 ASP A N 1
ATOM 694 C CA . ASP A 1 90 ? 16.347 -16.098 -25.768 1.00 60.94 90 ASP A CA 1
ATOM 695 C C . ASP A 1 90 ? 17.486 -16.852 -25.057 1.00 60.94 90 ASP A C 1
ATOM 697 O O . ASP A 1 90 ? 18.142 -17.693 -25.680 1.00 60.94 90 ASP A O 1
ATOM 701 N N . PRO A 1 91 ? 17.798 -16.536 -23.787 1.00 63.53 91 PRO A N 1
ATOM 702 C CA . PRO A 1 91 ? 18.844 -17.236 -23.048 1.00 63.53 91 PRO A CA 1
ATOM 703 C C . PRO A 1 91 ? 18.472 -18.695 -22.728 1.00 63.53 91 PRO A C 1
ATOM 705 O O . PRO A 1 91 ? 19.346 -19.457 -22.324 1.00 63.53 91 PRO A O 1
ATOM 708 N N . TRP A 1 92 ? 17.212 -19.099 -22.929 1.00 59.28 92 TRP A N 1
ATOM 709 C CA . TRP A 1 92 ? 16.731 -20.465 -22.703 1.00 59.28 92 TRP A CA 1
ATOM 710 C C . TRP A 1 92 ? 16.655 -21.313 -23.979 1.00 59.28 92 TRP A C 1
ATOM 712 O O . TRP A 1 92 ? 16.786 -22.537 -23.895 1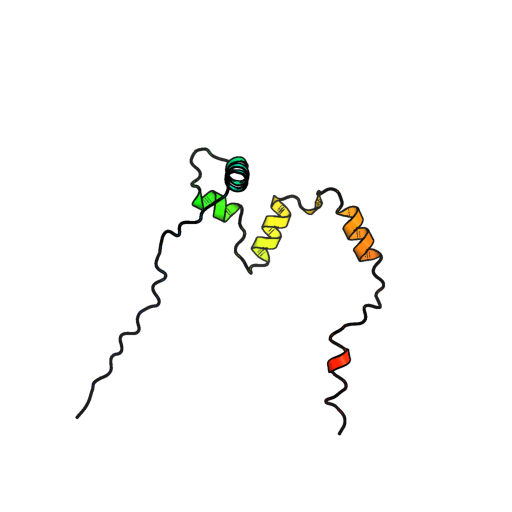.00 59.28 92 TRP A O 1
ATOM 722 N N . ALA A 1 93 ? 16.572 -20.693 -25.161 1.00 59.34 93 ALA A N 1
ATOM 723 C CA . ALA A 1 93 ? 16.536 -21.394 -26.450 1.00 59.34 93 ALA A CA 1
ATOM 724 C C . ALA A 1 93 ? 17.810 -22.212 -26.749 1.00 59.34 93 ALA A C 1
ATOM 726 O O . ALA A 1 93 ? 17.764 -23.206 -27.472 1.00 59.34 93 ALA A O 1
ATOM 727 N N . ALA A 1 94 ? 18.957 -21.851 -26.160 1.00 57.22 94 ALA A N 1
ATOM 728 C CA . ALA A 1 94 ? 20.216 -22.577 -26.357 1.00 57.22 94 ALA A CA 1
ATOM 729 C C . ALA A 1 94 ? 20.245 -23.969 -25.685 1.00 57.22 94 ALA A C 1
ATOM 731 O O . ALA A 1 94 ? 21.128 -24.774 -25.981 1.00 57.22 94 ALA A O 1
ATOM 732 N N . SER A 1 95 ? 19.294 -24.275 -24.795 1.00 56.41 95 SER A N 1
ATOM 733 C CA . SER A 1 95 ? 19.271 -25.546 -24.055 1.00 56.41 95 SER A CA 1
ATOM 734 C C . SER A 1 95 ? 18.564 -26.701 -24.782 1.00 56.41 95 SER A C 1
ATOM 736 O O . SER A 1 95 ? 18.753 -27.858 -24.407 1.00 56.41 95 SER A O 1
ATOM 738 N N . GLU A 1 96 ? 17.819 -26.435 -25.863 1.00 54.72 96 GLU A N 1
ATOM 739 C CA . GLU A 1 96 ? 17.014 -27.468 -26.541 1.00 54.72 96 GLU A CA 1
ATOM 740 C C . GLU A 1 96 ? 17.760 -28.249 -27.639 1.00 54.72 96 GLU A C 1
ATOM 742 O O . GLU A 1 96 ? 17.257 -29.261 -28.125 1.00 54.72 96 GLU A O 1
ATOM 747 N N . SER A 1 97 ? 18.983 -27.859 -28.016 1.00 53.44 97 SER A N 1
ATOM 748 C CA . SER A 1 97 ? 19.696 -28.519 -29.128 1.00 53.44 97 SER A CA 1
ATOM 749 C C . SER A 1 97 ? 20.550 -29.734 -28.733 1.00 53.44 97 SER A C 1
ATOM 751 O O . SER A 1 97 ? 21.061 -30.416 -29.616 1.00 53.44 97 SER A O 1
ATOM 753 N N . SER A 1 98 ? 20.689 -30.053 -27.440 1.00 53.06 98 SER A N 1
ATOM 754 C CA . SER A 1 98 ? 21.556 -31.160 -26.984 1.00 53.06 98 SER A CA 1
ATOM 755 C C . SER A 1 98 ? 20.844 -32.519 -26.844 1.00 53.06 98 SER A C 1
ATOM 757 O O . SER A 1 98 ? 21.494 -33.552 -26.756 1.00 53.06 98 SER A O 1
ATOM 759 N N . TYR A 1 99 ? 19.505 -32.564 -26.858 1.00 57.16 99 TYR A N 1
ATOM 760 C CA . TYR A 1 99 ? 18.743 -33.803 -26.604 1.00 57.16 99 TYR A CA 1
ATOM 761 C C . TYR A 1 99 ? 18.217 -34.510 -27.865 1.00 57.16 99 TYR A C 1
ATOM 763 O O . TYR A 1 99 ? 17.378 -35.405 -27.762 1.00 57.16 99 TYR A O 1
ATOM 771 N N . ARG A 1 100 ? 18.676 -34.127 -29.067 1.00 52.03 100 ARG A N 1
ATOM 772 C CA . ARG A 1 100 ? 18.133 -34.661 -30.333 1.00 52.03 100 ARG A CA 1
ATOM 773 C C . ARG A 1 100 ? 19.139 -35.179 -31.362 1.00 52.03 100 ARG A C 1
ATOM 775 O O . ARG A 1 100 ? 18.760 -35.381 -32.510 1.00 52.03 100 ARG A O 1
ATOM 782 N N . GLN A 1 101 ? 20.373 -35.443 -30.957 1.00 49.81 101 GLN A N 1
ATOM 783 C CA . GLN A 1 101 ? 21.290 -36.349 -31.658 1.00 49.81 101 GLN A CA 1
ATOM 784 C C . GLN A 1 101 ? 22.007 -37.120 -30.543 1.00 49.81 101 GLN A C 1
ATOM 786 O O . GLN A 1 101 ? 22.665 -36.500 -29.720 1.00 49.81 101 GLN A O 1
ATOM 791 N N . GLY A 1 102 ? 21.699 -38.390 -30.299 1.00 46.78 102 GLY A N 1
ATOM 792 C CA . GLY A 1 102 ? 21.975 -39.493 -31.212 1.00 46.78 102 GLY A CA 1
ATOM 793 C C . GLY A 1 102 ? 23.202 -40.195 -30.661 1.00 46.78 102 GLY A C 1
ATOM 794 O O . GLY A 1 102 ? 24.306 -39.694 -30.950 1.00 46.78 102 GLY A O 1
#

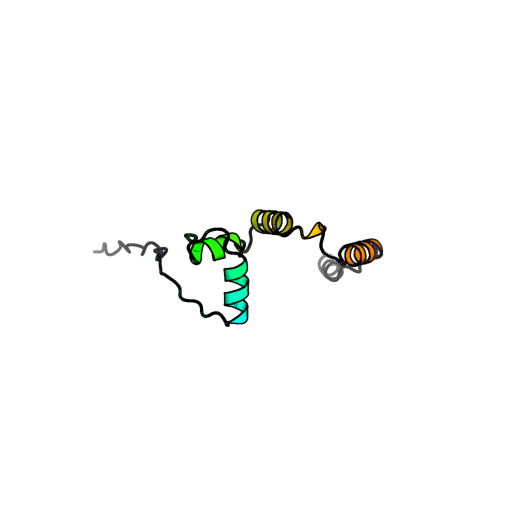Secondary structure (DSSP, 8-state):
------------------------HHHHHHHHTT--STT--HHHHHHHHSPPTT-HHHHHHHHHHTTGGGSTTHHHHHHHHHTS-S----TTGGGTTSSS--

Radius of gyration: 25.17 Å; chains: 1; bounding box: 34×69×51 Å